Protein AF-A0A0D8B692-F1 (afdb_monomer_lite)

Secondary structure (DSSP, 8-state):
-----SPPPTTT--S--SSSS-HHHHHHHHHHHHHHHHHHHHHHHHHHHHTT----

Structure (mmCIF, N/CA/C/O backbone):
data_AF-A0A0D8B692-F1
#
_entry.id   AF-A0A0D8B692-F1
#
loop_
_atom_site.group_PDB
_atom_site.id
_atom_site.type_symbol
_atom_site.label_atom_id
_atom_site.label_alt_id
_atom_site.label_comp_id
_atom_site.label_asym_id
_atom_site.label_entity_id
_atom_site.label_seq_id
_atom_site.pdbx_PDB_ins_code
_atom_site.Cartn_x
_atom_site.Cartn_y
_atom_site.Cartn_z
_atom_site.occupancy
_atom_site.B_iso_or_equiv
_atom_site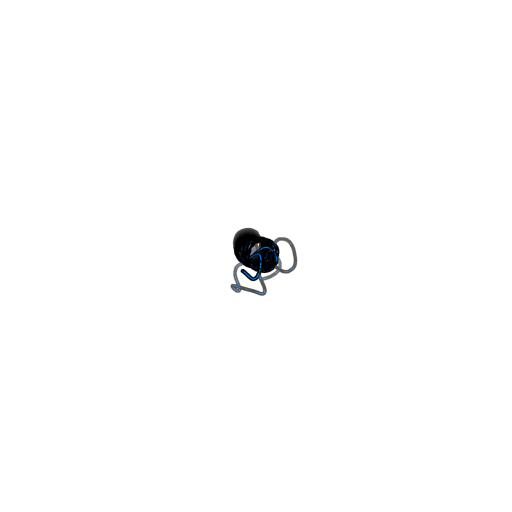.auth_seq_id
_atom_site.auth_comp_id
_atom_site.auth_asym_id
_atom_site.auth_atom_id
_atom_site.pdbx_PDB_model_num
ATOM 1 N N . MET A 1 1 ? 17.692 5.058 -29.016 1.00 42.19 1 MET A N 1
ATOM 2 C CA . MET A 1 1 ? 16.378 4.744 -28.417 1.00 42.19 1 MET A CA 1
ATOM 3 C C . MET A 1 1 ? 16.609 3.944 -27.142 1.00 42.19 1 MET A C 1
ATOM 5 O O . MET A 1 1 ? 16.866 2.753 -27.227 1.00 42.19 1 MET A O 1
ATOM 9 N N . GLY A 1 2 ? 16.634 4.603 -25.981 1.00 50.59 2 GLY A N 1
ATOM 10 C CA . GLY A 1 2 ? 16.755 3.927 -24.686 1.00 50.59 2 GLY A CA 1
ATOM 11 C C . GLY A 1 2 ? 15.364 3.536 -24.204 1.00 50.59 2 GLY A C 1
ATOM 12 O O . GLY A 1 2 ? 14.635 4.390 -23.709 1.00 50.59 2 GLY A O 1
ATOM 13 N N . GLY A 1 3 ? 14.959 2.287 -24.439 1.00 58.38 3 GLY A N 1
ATOM 14 C CA . GLY A 1 3 ? 13.696 1.766 -23.913 1.00 58.38 3 GLY A CA 1
ATOM 15 C C . GLY A 1 3 ? 13.697 1.824 -22.387 1.00 58.38 3 GLY A C 1
ATOM 16 O O . GLY A 1 3 ? 14.757 1.724 -21.779 1.00 58.38 3 GLY A O 1
ATOM 17 N N . ALA A 1 4 ? 12.525 2.012 -21.777 1.00 63.72 4 ALA A N 1
ATOM 18 C CA . ALA A 1 4 ? 12.358 2.038 -20.327 1.00 63.72 4 ALA A CA 1
ATOM 19 C C . ALA A 1 4 ? 12.898 0.738 -19.697 1.00 63.72 4 ALA A C 1
ATOM 21 O O . ALA A 1 4 ? 12.213 -0.287 -19.643 1.00 63.72 4 ALA A O 1
ATOM 22 N N . SER A 1 5 ? 14.160 0.771 -19.271 1.00 68.62 5 SER A N 1
ATOM 23 C CA . SER A 1 5 ? 14.864 -0.357 -18.674 1.00 68.62 5 SER A CA 1
ATOM 24 C C . SER A 1 5 ? 14.384 -0.525 -17.237 1.00 68.62 5 SER A C 1
ATOM 26 O O . SER A 1 5 ? 14.793 0.214 -16.349 1.00 68.62 5 SER A O 1
ATOM 28 N N . GLY A 1 6 ? 13.480 -1.472 -17.009 1.00 75.69 6 GLY A N 1
ATOM 29 C CA . GLY A 1 6 ? 13.008 -1.827 -15.671 1.00 75.69 6 GLY A CA 1
ATOM 30 C C . GLY A 1 6 ? 11.927 -2.908 -15.708 1.00 75.69 6 GLY A C 1
ATOM 31 O O . GLY A 1 6 ? 11.341 -3.142 -16.775 1.00 75.69 6 GLY A O 1
ATOM 32 N N . PRO A 1 7 ? 11.662 -3.601 -14.589 1.00 87.88 7 PRO A N 1
ATOM 33 C CA . PRO A 1 7 ? 10.556 -4.552 -14.497 1.00 87.88 7 PRO A CA 1
ATOM 34 C C . PRO A 1 7 ? 9.202 -3.862 -14.743 1.00 87.88 7 PRO A C 1
ATOM 36 O O . PRO A 1 7 ? 9.079 -2.640 -14.641 1.00 87.88 7 PRO A O 1
ATOM 39 N N . MET A 1 8 ? 8.185 -4.637 -15.126 1.00 93.12 8 MET A N 1
ATOM 40 C CA . MET A 1 8 ? 6.803 -4.151 -15.225 1.00 93.12 8 MET A CA 1
ATOM 41 C C . MET A 1 8 ? 6.135 -4.212 -13.856 1.00 93.12 8 MET A C 1
ATOM 43 O O . MET A 1 8 ? 6.287 -5.195 -13.135 1.00 93.12 8 MET A O 1
ATOM 47 N N . CYS A 1 9 ? 5.356 -3.187 -13.521 1.00 95.25 9 CYS A N 1
ATOM 48 C CA . CYS A 1 9 ? 4.518 -3.216 -12.331 1.00 95.25 9 CYS A CA 1
ATOM 49 C C . CYS A 1 9 ? 3.459 -4.315 -12.471 1.00 95.25 9 CYS A C 1
ATOM 51 O O . CYS A 1 9 ? 2.664 -4.278 -13.410 1.00 95.25 9 CYS A O 1
ATOM 53 N N . VAL A 1 10 ? 3.386 -5.244 -11.514 1.00 95.56 10 VAL A N 1
ATOM 54 C CA . VAL A 1 10 ? 2.394 -6.338 -11.541 1.00 95.56 10 VAL A CA 1
ATOM 55 C C . VAL A 1 10 ? 0.950 -5.853 -11.375 1.00 95.56 10 VAL A C 1
ATOM 57 O O . VAL A 1 10 ? 0.018 -6.569 -11.722 1.00 95.56 10 VAL A O 1
ATOM 60 N N . THR A 1 11 ? 0.759 -4.636 -10.861 1.00 95.62 11 THR A N 1
ATOM 61 C CA . THR A 1 11 ? -0.564 -4.064 -10.573 1.00 95.62 11 THR A CA 1
ATOM 62 C C . THR A 1 11 ? -1.140 -3.301 -11.764 1.00 95.62 11 THR 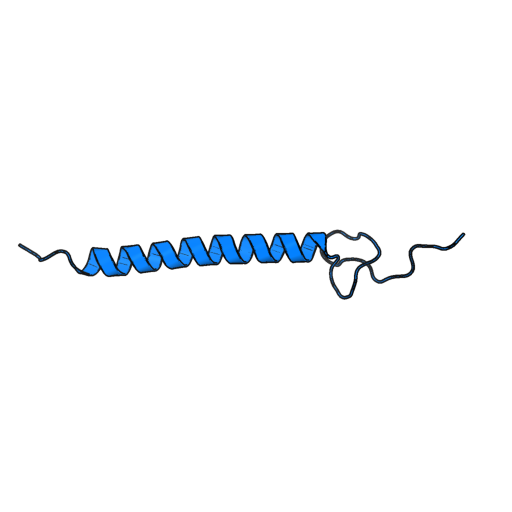A C 1
ATOM 64 O O . THR A 1 11 ? -2.333 -3.391 -12.030 1.00 95.62 11 THR A O 1
ATOM 67 N N . CYS A 1 12 ? -0.314 -2.532 -12.481 1.00 95.38 12 CYS A N 1
ATOM 68 C CA . CYS A 1 12 ? -0.784 -1.635 -13.548 1.00 95.38 12 CYS A CA 1
ATOM 69 C C . CYS A 1 12 ? -0.081 -1.820 -14.900 1.00 95.38 12 CYS A C 1
ATOM 71 O O . CYS A 1 12 ? -0.405 -1.112 -15.850 1.00 95.38 12 CYS A O 1
ATOM 73 N N . GLY A 1 13 ? 0.906 -2.716 -14.996 1.00 93.12 13 GLY A N 1
ATOM 74 C CA . GLY A 1 13 ? 1.662 -2.992 -16.223 1.00 93.12 13 GLY A CA 1
ATOM 75 C C . GLY A 1 13 ? 2.650 -1.898 -16.648 1.00 93.12 13 GLY A C 1
ATOM 76 O O . GLY A 1 13 ? 3.359 -2.070 -17.636 1.00 93.12 13 GLY A O 1
ATOM 77 N N . GLN A 1 14 ? 2.730 -0.780 -15.919 1.00 90.25 14 GLN A N 1
ATOM 78 C CA . GLN A 1 14 ? 3.609 0.343 -16.262 1.00 90.25 14 GLN A CA 1
ATOM 79 C C . GLN A 1 14 ? 5.085 0.052 -15.953 1.00 90.25 14 GLN A C 1
ATOM 81 O O . GLN A 1 14 ? 5.404 -0.712 -15.037 1.00 90.25 14 GLN A O 1
ATOM 86 N N . ARG A 1 15 ? 5.987 0.697 -16.708 1.00 87.81 15 ARG A N 1
ATOM 87 C CA . ARG A 1 15 ? 7.451 0.649 -16.531 1.00 87.81 15 ARG A CA 1
ATOM 88 C C . ARG A 1 15 ? 8.018 2.061 -16.309 1.00 87.81 15 ARG A C 1
ATOM 90 O O . ARG A 1 15 ? 7.487 2.998 -16.902 1.00 87.81 15 ARG A O 1
ATOM 97 N N . PRO A 1 16 ? 9.127 2.209 -15.560 1.00 84.56 16 PRO A N 1
ATOM 98 C CA . PRO A 1 16 ? 9.794 1.168 -14.776 1.00 84.56 16 PRO A CA 1
ATOM 99 C C . PRO A 1 16 ? 9.088 0.940 -13.427 1.00 84.56 16 PRO A C 1
ATOM 101 O O . PRO A 1 16 ? 8.675 1.887 -12.760 1.00 84.56 16 PRO A O 1
ATOM 104 N N . ALA A 1 17 ? 8.952 -0.318 -13.011 1.00 87.31 17 ALA A N 1
ATOM 105 C CA . ALA A 1 17 ? 8.751 -0.648 -11.603 1.00 87.31 17 ALA A CA 1
ATOM 106 C C . ALA A 1 17 ? 10.099 -0.618 -10.865 1.00 87.31 17 ALA A C 1
ATOM 108 O O . ALA A 1 17 ? 11.147 -0.830 -11.475 1.00 87.31 17 ALA A O 1
ATOM 109 N N . GLU A 1 18 ? 10.067 -0.342 -9.560 1.00 85.12 18 GLU A N 1
ATOM 110 C CA . GLU A 1 18 ? 11.274 -0.355 -8.717 1.00 85.12 18 GLU A CA 1
ATOM 111 C C . GLU A 1 18 ? 11.661 -1.788 -8.325 1.00 85.12 18 GLU A C 1
ATOM 113 O O . GLU A 1 18 ? 12.837 -2.120 -8.235 1.00 85.12 18 GLU A O 1
ATOM 118 N N . ASP A 1 19 ? 10.653 -2.636 -8.121 1.00 84.94 19 ASP A N 1
ATOM 119 C CA . ASP A 1 19 ? 10.766 -4.060 -7.805 1.00 84.94 19 ASP A CA 1
ATOM 120 C C . ASP A 1 19 ? 9.574 -4.780 -8.473 1.00 84.94 19 ASP A C 1
ATOM 122 O O . ASP A 1 19 ? 9.447 -4.783 -9.697 1.00 84.94 19 ASP A O 1
ATOM 126 N N . THR A 1 20 ? 8.628 -5.299 -7.691 1.00 89.69 20 THR A N 1
ATOM 127 C CA . THR A 1 20 ? 7.373 -5.910 -8.152 1.00 89.69 20 THR A CA 1
ATOM 128 C C . THR A 1 20 ? 6.302 -4.882 -8.519 1.00 89.69 20 THR A C 1
ATOM 130 O O . THR A 1 20 ? 5.431 -5.150 -9.345 1.00 89.69 20 THR A O 1
ATOM 133 N N . GLN A 1 21 ? 6.344 -3.686 -7.929 1.00 93.94 21 GLN A N 1
ATOM 134 C CA . GLN A 1 21 ? 5.375 -2.616 -8.173 1.00 93.94 21 GLN A CA 1
ATOM 135 C C . GLN A 1 21 ? 6.066 -1.284 -8.455 1.00 93.94 21 GLN A C 1
ATOM 137 O O . GLN A 1 21 ? 7.193 -1.042 -8.022 1.00 93.94 21 GLN A O 1
ATOM 142 N N . CYS A 1 22 ? 5.369 -0.406 -9.175 1.00 94.38 22 CYS A N 1
ATOM 143 C CA . CYS A 1 22 ? 5.750 0.996 -9.262 1.00 94.38 22 CYS A CA 1
ATOM 144 C C . CYS A 1 22 ? 5.353 1.740 -7.979 1.00 94.38 22 CYS A C 1
ATOM 146 O O . CYS A 1 22 ? 4.397 1.362 -7.290 1.00 94.38 22 CYS A O 1
ATOM 148 N N . ARG A 1 23 ? 6.067 2.832 -7.696 1.00 92.81 23 ARG A N 1
ATOM 149 C CA . ARG A 1 23 ? 5.836 3.675 -6.522 1.00 92.81 23 ARG A CA 1
ATOM 150 C C . ARG A 1 23 ? 4.364 4.100 -6.340 1.00 92.81 23 ARG A C 1
ATOM 152 O O . ARG A 1 23 ? 3.851 3.864 -5.248 1.00 92.81 23 ARG A O 1
ATOM 159 N N . PRO A 1 24 ? 3.639 4.597 -7.367 1.00 94.50 24 PRO A N 1
ATOM 160 C CA . PRO A 1 24 ? 2.237 4.996 -7.198 1.00 94.50 24 PRO A CA 1
ATOM 161 C C . PRO A 1 24 ? 1.320 3.853 -6.739 1.00 94.50 24 PRO A C 1
ATOM 163 O O . PRO A 1 24 ? 0.476 4.041 -5.869 1.00 94.50 24 PRO A O 1
ATOM 166 N N . CYS A 1 25 ? 1.496 2.642 -7.284 1.00 95.44 25 CYS A N 1
ATOM 167 C CA . CYS A 1 25 ? 0.701 1.481 -6.870 1.00 95.44 25 CYS A CA 1
ATOM 168 C C . CYS A 1 25 ? 1.017 1.043 -5.434 1.00 95.44 25 CYS A C 1
ATOM 170 O O . CYS A 1 25 ? 0.121 0.591 -4.721 1.00 95.44 25 CYS A O 1
ATOM 172 N N . ARG A 1 26 ? 2.273 1.192 -4.993 1.00 94.25 26 ARG A N 1
ATOM 173 C CA . ARG A 1 26 ? 2.667 0.919 -3.606 1.00 94.25 26 ARG A CA 1
ATOM 174 C C . ARG A 1 26 ? 2.048 1.936 -2.640 1.00 94.25 26 ARG A C 1
ATOM 176 O O . ARG A 1 26 ? 1.491 1.515 -1.630 1.00 94.25 26 ARG A O 1
ATOM 183 N N . GLU A 1 27 ? 2.109 3.227 -2.962 1.00 95.81 27 GLU A N 1
ATOM 184 C CA . GLU A 1 27 ? 1.523 4.308 -2.151 1.00 95.81 27 GLU A CA 1
ATOM 185 C C . GLU A 1 27 ? -0.006 4.157 -2.036 1.00 95.81 27 GLU A C 1
ATOM 187 O O . GLU A 1 27 ? -0.554 4.219 -0.939 1.00 95.81 27 GLU A O 1
ATOM 192 N N . GLU A 1 28 ? -0.697 3.855 -3.140 1.00 96.69 28 GLU A N 1
ATOM 193 C CA . GLU A 1 28 ? -2.143 3.588 -3.144 1.00 96.69 28 GLU A CA 1
ATOM 194 C C . GLU A 1 28 ? -2.514 2.396 -2.251 1.00 96.69 28 GLU A C 1
ATOM 196 O O . GLU A 1 28 ? -3.461 2.468 -1.466 1.00 96.69 28 GLU A O 1
ATOM 201 N N . ARG A 1 29 ? -1.760 1.293 -2.349 1.00 95.81 29 ARG A N 1
ATOM 202 C CA . ARG A 1 29 ? -1.980 0.106 -1.514 1.00 95.81 29 ARG A CA 1
ATOM 203 C C . ARG A 1 29 ? -1.791 0.426 -0.034 1.00 95.81 29 ARG A C 1
ATOM 205 O O . ARG A 1 29 ? -2.575 -0.047 0.784 1.00 95.81 29 ARG A O 1
ATOM 212 N N . GLN A 1 30 ? -0.758 1.195 0.302 1.00 96.75 30 GLN A N 1
ATOM 213 C CA . GLN A 1 30 ? -0.487 1.596 1.678 1.00 96.75 30 GLN A CA 1
ATOM 214 C C . GLN A 1 30 ? -1.614 2.471 2.225 1.00 96.75 30 GLN A C 1
ATOM 216 O O . GLN A 1 30 ? -2.137 2.164 3.293 1.00 96.75 30 GLN A O 1
ATOM 221 N N .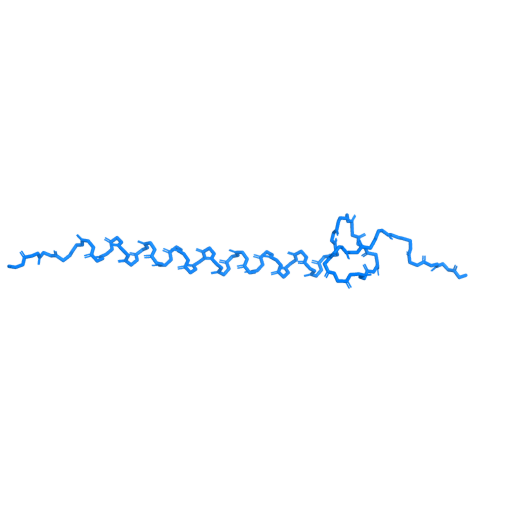 ARG A 1 31 ? -2.074 3.463 1.451 1.00 97.62 31 ARG A N 1
ATOM 222 C CA . ARG A 1 31 ? -3.196 4.321 1.847 1.00 97.62 31 ARG A CA 1
ATOM 223 C C . ARG A 1 31 ? -4.465 3.515 2.133 1.00 97.62 31 ARG A C 1
ATOM 225 O O . ARG A 1 31 ? -5.088 3.702 3.171 1.00 97.62 31 ARG A O 1
ATOM 232 N N . ARG A 1 32 ? -4.818 2.562 1.262 1.00 96.75 32 ARG A N 1
ATOM 233 C CA . ARG A 1 32 ? -5.981 1.683 1.488 1.00 96.75 32 ARG A CA 1
ATOM 234 C C . ARG A 1 32 ? -5.830 0.824 2.739 1.00 96.75 32 ARG A C 1
ATOM 236 O O . ARG A 1 32 ? -6.782 0.692 3.496 1.00 96.75 32 ARG A O 1
ATOM 243 N N . ALA A 1 33 ? -4.644 0.267 2.977 1.00 96.44 33 ALA A N 1
ATOM 244 C CA . ALA A 1 33 ? -4.390 -0.523 4.179 1.00 96.44 33 ALA A CA 1
ATOM 245 C C . ALA A 1 33 ? -4.519 0.322 5.460 1.00 96.44 33 ALA A C 1
ATOM 247 O O . ALA A 1 33 ? -5.041 -0.163 6.460 1.00 96.44 33 ALA A O 1
ATOM 248 N N . GLU A 1 34 ? -4.081 1.582 5.431 1.00 97.12 34 GLU A N 1
ATOM 249 C CA . GLU A 1 34 ? -4.253 2.526 6.542 1.00 97.12 34 GLU A CA 1
ATOM 250 C C . GLU A 1 34 ? -5.727 2.880 6.772 1.00 97.12 34 GLU A C 1
ATOM 252 O O . GLU A 1 34 ? -6.181 2.875 7.916 1.00 97.12 34 GLU A O 1
ATOM 257 N N . GLU A 1 35 ? -6.490 3.131 5.705 1.00 97.06 35 GLU A N 1
ATOM 258 C CA . GLU A 1 35 ? -7.935 3.385 5.772 1.00 97.06 35 GLU A CA 1
ATOM 259 C C . GLU A 1 35 ? -8.697 2.176 6.346 1.00 97.06 35 GLU A C 1
ATOM 261 O O . GLU A 1 35 ? -9.512 2.326 7.260 1.00 97.06 35 GLU A O 1
ATOM 266 N N . GLU A 1 36 ? -8.398 0.965 5.864 1.00 96.56 36 GLU A N 1
ATOM 267 C CA . GLU A 1 36 ? -8.976 -0.286 6.367 1.00 96.56 36 GLU A CA 1
ATOM 268 C C . GLU A 1 36 ? -8.611 -0.525 7.836 1.00 96.56 36 GLU A C 1
ATOM 270 O O . GLU A 1 36 ? -9.475 -0.867 8.650 1.00 96.56 36 GLU A O 1
ATOM 275 N N . PHE A 1 37 ? -7.346 -0.295 8.199 1.00 95.62 37 PHE A N 1
ATOM 276 C CA . PHE A 1 37 ? -6.885 -0.408 9.576 1.00 95.62 37 PHE A CA 1
ATOM 277 C C . PHE A 1 37 ? -7.588 0.599 10.491 1.00 95.62 37 PHE A C 1
ATOM 279 O O . PHE A 1 37 ? -8.048 0.223 11.569 1.00 95.62 37 PHE A O 1
ATOM 286 N N . ALA A 1 38 ? -7.725 1.857 10.067 1.00 94.94 38 ALA A N 1
ATOM 287 C CA . ALA A 1 38 ? -8.417 2.889 10.830 1.00 94.94 38 ALA A CA 1
ATOM 288 C C . ALA A 1 38 ? -9.902 2.546 11.029 1.00 94.94 38 ALA A C 1
ATOM 290 O O . ALA A 1 38 ? -10.414 2.641 12.146 1.00 94.94 38 ALA A O 1
ATOM 291 N N . ALA A 1 39 ? -10.585 2.083 9.978 1.00 93.81 39 ALA A N 1
ATOM 292 C CA . ALA A 1 39 ? -11.980 1.657 10.059 1.00 93.81 39 ALA A CA 1
ATOM 293 C C . ALA A 1 39 ? -12.164 0.473 11.024 1.00 93.81 39 ALA A C 1
ATOM 295 O O . ALA A 1 39 ? -13.072 0.475 11.863 1.00 93.81 39 ALA A O 1
ATOM 296 N N . TRP A 1 40 ? -11.273 -0.519 10.949 1.00 93.88 40 TRP A N 1
ATOM 297 C CA . TRP A 1 40 ? -11.251 -1.651 11.872 1.00 93.88 40 TRP A CA 1
ATOM 298 C C . TRP A 1 40 ? -10.972 -1.215 13.317 1.00 93.88 40 TRP A C 1
ATOM 300 O O . TRP A 1 40 ? -11.655 -1.654 14.248 1.00 93.88 40 TRP A O 1
ATOM 310 N N . TRP A 1 41 ? -10.019 -0.306 13.520 1.00 91.50 41 TRP A N 1
ATOM 311 C CA . TRP A 1 41 ? -9.662 0.205 14.840 1.00 91.50 41 TRP A CA 1
ATOM 312 C C . TRP A 1 41 ? -10.815 0.971 15.496 1.00 91.50 41 TRP A C 1
ATOM 314 O O . TRP A 1 41 ? -11.136 0.741 16.667 1.00 91.50 41 TRP A O 1
ATOM 324 N N . GLU A 1 42 ? -11.505 1.819 14.733 1.00 89.56 42 GLU A N 1
ATOM 325 C CA . GLU A 1 42 ? -12.706 2.520 15.191 1.00 89.56 42 GLU A CA 1
ATOM 326 C C . GLU A 1 42 ? -13.830 1.547 15.557 1.00 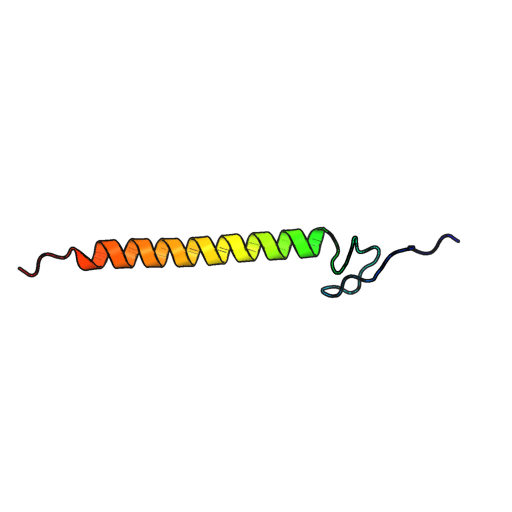89.56 42 GLU A C 1
ATOM 328 O O . GLU A 1 42 ? -14.500 1.717 16.582 1.00 89.56 42 GLU A O 1
ATOM 333 N N . GLN A 1 43 ? -14.016 0.482 14.772 1.00 87.56 43 GLN A N 1
ATOM 334 C CA . GLN A 1 43 ? -14.989 -0.561 15.086 1.00 87.56 43 GLN A CA 1
ATOM 335 C C . GLN A 1 43 ? -14.661 -1.253 16.417 1.00 87.56 43 GLN A C 1
ATOM 337 O O . GLN A 1 43 ? -15.540 -1.392 17.271 1.00 87.56 43 GLN A O 1
ATOM 342 N N . LEU A 1 44 ? -13.399 -1.619 16.652 1.00 86.19 44 LEU A N 1
ATOM 343 C CA . LEU A 1 44 ? -12.971 -2.193 17.930 1.00 86.19 44 LEU A CA 1
ATOM 344 C C . LEU A 1 44 ? -13.151 -1.222 19.103 1.00 86.19 44 LEU A C 1
ATOM 346 O O . LEU A 1 44 ? -13.608 -1.623 20.180 1.00 86.19 44 LEU A O 1
ATOM 350 N N . GLY A 1 45 ? -12.830 0.057 18.907 1.00 80.94 45 GLY A N 1
ATOM 351 C CA . GLY A 1 45 ? -13.039 1.108 19.901 1.00 80.94 45 GLY A CA 1
ATOM 352 C C . GLY A 1 45 ? -14.516 1.288 20.268 1.00 80.94 45 GLY A C 1
ATOM 353 O O . GLY A 1 45 ? -14.845 1.482 21.444 1.00 80.94 45 GLY A O 1
ATOM 354 N N . ARG A 1 46 ? -15.421 1.173 19.289 1.00 67.25 46 ARG A N 1
ATOM 355 C CA . ARG A 1 46 ? -16.878 1.199 19.500 1.00 67.25 46 ARG A CA 1
ATOM 356 C C . ARG A 1 46 ? -17.368 -0.040 20.247 1.00 67.25 46 ARG A C 1
ATOM 358 O O . ARG A 1 46 ? -18.111 0.111 21.215 1.00 67.25 46 ARG A O 1
ATOM 365 N N . SER A 1 47 ? -16.888 -1.232 19.894 1.00 65.38 47 SER A N 1
ATOM 366 C CA . SER A 1 47 ? -17.222 -2.481 20.597 1.00 65.38 47 SER A CA 1
ATOM 367 C C . SER A 1 47 ? -16.789 -2.454 22.068 1.00 65.38 47 SER A C 1
ATOM 369 O 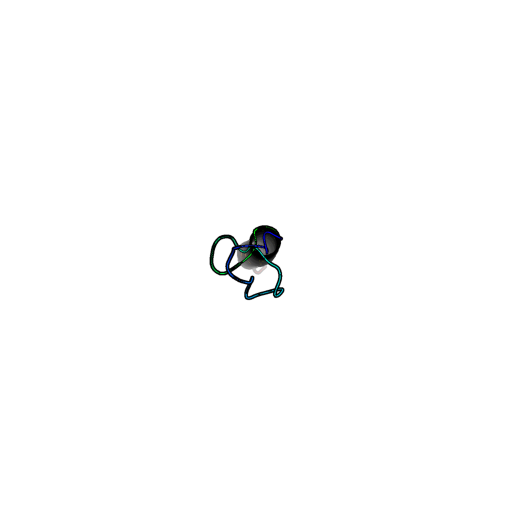O . SER A 1 47 ? -17.552 -2.846 22.951 1.00 65.38 47 SER A O 1
ATOM 371 N N . ARG A 1 48 ? -15.608 -1.892 22.371 1.00 60.59 48 ARG A N 1
ATOM 372 C CA . ARG A 1 48 ? -15.131 -1.714 23.758 1.00 60.59 48 ARG A CA 1
ATOM 373 C C . ARG A 1 48 ? -15.981 -0.742 24.582 1.00 60.59 48 ARG A C 1
ATOM 375 O O . ARG A 1 48 ? -16.082 -0.912 25.796 1.00 60.59 48 ARG A O 1
ATOM 382 N N . ARG A 1 49 ? -16.577 0.280 23.958 1.00 59.84 49 ARG A N 1
ATOM 383 C CA . ARG A 1 49 ? -17.488 1.219 24.640 1.00 59.84 49 ARG A CA 1
ATOM 384 C C . ARG A 1 49 ? -18.895 0.643 24.796 1.00 59.84 49 ARG A C 1
ATOM 386 O O . ARG A 1 49 ? -19.510 0.845 25.838 1.00 59.84 49 ARG A O 1
ATOM 393 N N . ALA A 1 50 ? -19.377 -0.118 23.815 1.00 58.12 50 ALA A N 1
ATOM 394 C CA . ALA A 1 50 ? -20.687 -0.769 23.863 1.00 58.12 50 ALA A CA 1
ATOM 395 C C . ALA A 1 50 ? -20.790 -1.836 24.972 1.00 58.12 50 ALA A C 1
ATOM 397 O O . ALA A 1 50 ? -21.855 -1.992 25.563 1.00 58.12 50 ALA A O 1
ATOM 398 N N . GLY A 1 51 ? -19.679 -2.494 25.327 1.00 57.94 51 GLY A N 1
ATOM 399 C CA . GLY A 1 51 ? -19.601 -3.418 26.468 1.00 57.94 51 GLY A CA 1
ATOM 400 C C . GLY A 1 51 ? -19.690 -2.763 27.856 1.00 57.94 51 GLY A C 1
ATOM 401 O O . GLY A 1 51 ? -19.711 -3.474 28.854 1.00 57.94 51 GLY A O 1
ATOM 402 N N . ARG A 1 52 ? -19.753 -1.424 27.948 1.00 57.53 52 ARG A N 1
ATOM 403 C CA . ARG A 1 52 ? -19.973 -0.677 29.202 1.00 57.53 52 ARG A CA 1
ATOM 404 C C . ARG A 1 52 ? -21.355 -0.021 29.265 1.00 57.53 52 ARG A C 1
ATOM 406 O O . ARG A 1 52 ? -21.484 1.071 29.814 1.00 57.53 52 ARG A O 1
ATOM 413 N N . ARG A 1 53 ? -22.403 -0.633 28.705 1.00 57.75 53 ARG A N 1
ATOM 414 C CA . ARG A 1 53 ? -23.766 -0.281 29.136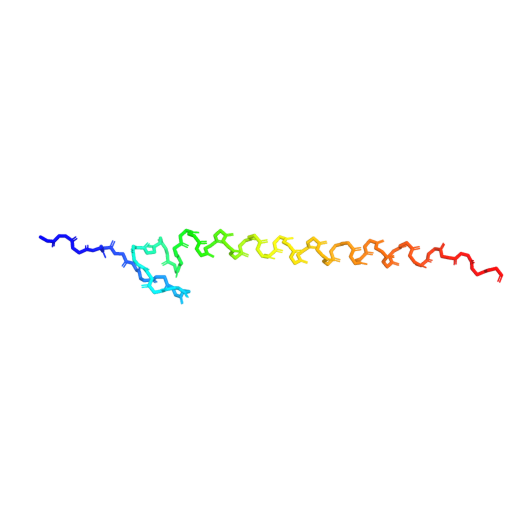 1.00 57.75 53 ARG A CA 1
ATOM 415 C C . ARG A 1 53 ? -24.002 -0.966 30.483 1.00 57.75 53 ARG A C 1
ATOM 417 O O . ARG A 1 53 ? -24.032 -2.194 30.496 1.00 57.75 53 ARG A O 1
ATOM 424 N N . PRO A 1 54 ? -24.158 -0.230 31.600 1.00 55.47 54 PRO A N 1
ATOM 425 C CA . PRO A 1 54 ? -24.705 -0.838 32.796 1.00 55.47 54 PRO A CA 1
ATOM 426 C C . PRO A 1 54 ? -26.123 -1.280 32.437 1.00 55.47 54 PRO A C 1
ATOM 428 O O . PRO A 1 54 ? -26.969 -0.465 32.064 1.00 55.47 54 PRO A O 1
ATOM 431 N N . SER A 1 55 ? -26.339 -2.591 32.453 1.00 59.56 55 SER A N 1
ATOM 432 C CA . SER A 1 55 ? -27.663 -3.187 32.548 1.00 59.56 55 SER A CA 1
ATOM 433 C C . SER A 1 55 ? -28.327 -2.587 33.785 1.00 59.56 55 SER A C 1
ATOM 435 O O . SER A 1 55 ? -27.908 -2.863 34.908 1.00 59.56 55 SER A O 1
ATOM 437 N N . ARG A 1 56 ? -29.254 -1.662 33.535 1.00 52.44 56 ARG A N 1
ATOM 438 C CA . ARG A 1 56 ? -30.160 -1.106 34.535 1.00 52.44 56 ARG A CA 1
ATOM 439 C C . ARG A 1 56 ? -31.160 -2.168 34.960 1.00 52.44 56 ARG A C 1
ATOM 441 O O . ARG A 1 56 ? -31.558 -2.954 34.071 1.00 52.44 56 ARG A O 1
#

Foldseek 3Di:
DDPQPADAAPPPRDPHCPPNHRPVVVVVVVVVVVVVVVVVVVVVVVVVVVVPDPPD

pLDDT: mean 82.55, std 16.16, range [42.19, 97.62]

Sequence (56 aa):
MGGASGPMCVTCGQRPAEDTQCRPCREERQRRAEEEFAAWWEQLGRSRRAGRRPSR

Radius of gyration: 20.86 Å; chains: 1; bounding box: 47×11×63 Å

Organism: NCBI:txid1856